Protein AF-A0A922ZKN9-F1 (afdb_monomer_lite)

pLDDT: mean 84.57, std 13.52, range [36.28, 97.94]

Radius of gyration: 14.46 Å; chains: 1; bounding box: 50×31×34 Å

Structure (mmCIF, N/CA/C/O backbone):
data_AF-A0A922ZKN9-F1
#
_entry.id   AF-A0A922ZKN9-F1
#
loop_
_atom_site.group_PDB
_atom_site.id
_atom_site.type_symbol
_atom_site.label_atom_id
_atom_site.label_alt_id
_atom_site.label_comp_id
_atom_site.label_asym_id
_atom_site.label_entity_id
_atom_si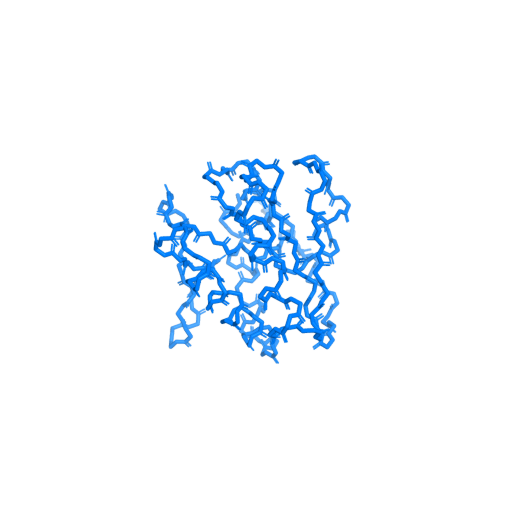te.label_seq_id
_atom_site.pdbx_PDB_ins_code
_atom_site.Cartn_x
_atom_site.Cartn_y
_atom_site.Cartn_z
_atom_site.occupancy
_atom_site.B_iso_or_equiv
_atom_site.auth_seq_id
_atom_site.auth_comp_id
_atom_site.auth_asym_id
_atom_site.auth_atom_id
_atom_site.pdbx_PDB_model_num
ATOM 1 N N . MET A 1 1 ? 30.853 15.934 -1.929 1.00 36.28 1 MET A N 1
ATOM 2 C CA . MET A 1 1 ? 29.836 15.716 -0.882 1.00 36.28 1 MET A CA 1
ATOM 3 C C . MET A 1 1 ? 29.011 14.513 -1.318 1.00 36.28 1 MET A C 1
ATOM 5 O O . MET A 1 1 ? 28.117 14.663 -2.135 1.00 36.28 1 MET A O 1
ATOM 9 N N . GLN A 1 2 ? 29.439 13.307 -0.936 1.00 37.25 2 GLN A N 1
ATOM 10 C CA . GLN A 1 2 ? 28.770 12.055 -1.308 1.00 37.25 2 GLN A CA 1
ATOM 11 C C . GLN A 1 2 ? 27.560 11.885 -0.386 1.00 37.25 2 GLN A C 1
ATOM 13 O O . GLN A 1 2 ? 27.733 11.794 0.828 1.00 37.25 2 GLN A O 1
ATOM 18 N N . GLN A 1 3 ? 26.348 11.919 -0.941 1.00 39.12 3 GLN A N 1
ATOM 19 C CA . GLN A 1 3 ? 25.153 11.528 -0.200 1.00 39.12 3 GLN A CA 1
ATOM 20 C C . GLN A 1 3 ? 25.219 10.016 0.004 1.00 39.12 3 GLN A C 1
ATOM 22 O O . GLN A 1 3 ? 25.350 9.256 -0.952 1.00 39.12 3 GLN A O 1
ATOM 27 N N . ALA A 1 4 ? 25.227 9.610 1.270 1.00 38.56 4 ALA A N 1
ATOM 28 C CA . ALA A 1 4 ? 25.187 8.219 1.666 1.00 38.56 4 ALA A CA 1
ATOM 29 C C . ALA A 1 4 ? 23.850 7.619 1.219 1.00 38.56 4 ALA A C 1
ATOM 31 O O . ALA A 1 4 ? 22.796 8.089 1.648 1.00 38.56 4 ALA A O 1
ATOM 32 N N . ASP A 1 5 ? 23.910 6.580 0.385 1.00 40.16 5 ASP A N 1
ATOM 33 C CA . ASP A 1 5 ? 22.806 5.650 0.169 1.00 40.16 5 ASP A CA 1
ATOM 34 C C . ASP A 1 5 ? 22.383 5.099 1.537 1.00 40.16 5 ASP A C 1
ATOM 36 O O . ASP A 1 5 ? 23.004 4.180 2.082 1.00 40.16 5 ASP A O 1
ATOM 40 N N . GLN A 1 6 ? 21.330 5.667 2.125 1.00 42.38 6 GLN A N 1
ATOM 41 C CA . GLN A 1 6 ? 20.604 4.982 3.182 1.00 42.38 6 GLN A CA 1
ATOM 42 C C . GLN A 1 6 ? 19.979 3.747 2.536 1.00 42.38 6 GLN A C 1
ATOM 44 O O . GLN A 1 6 ? 18.956 3.825 1.859 1.00 42.38 6 GLN A O 1
ATOM 49 N N . GLN A 1 7 ? 20.626 2.593 2.710 1.00 44.44 7 GLN A N 1
ATOM 50 C CA . GLN A 1 7 ? 20.008 1.304 2.432 1.00 44.44 7 GLN A CA 1
ATOM 51 C C . GLN A 1 7 ? 18.791 1.172 3.344 1.00 44.44 7 GLN A C 1
ATOM 53 O O . GLN A 1 7 ? 18.906 0.770 4.501 1.00 44.44 7 GLN A O 1
ATOM 58 N N . VAL A 1 8 ? 17.619 1.537 2.829 1.00 54.06 8 VAL A N 1
ATOM 59 C CA . VAL A 1 8 ? 16.356 1.252 3.500 1.00 54.06 8 VAL A CA 1
ATOM 60 C C . VAL A 1 8 ? 16.282 -0.257 3.679 1.00 54.06 8 VAL A C 1
ATOM 62 O O . VAL A 1 8 ? 16.423 -1.022 2.720 1.00 54.06 8 VAL A O 1
ATOM 65 N N . ALA A 1 9 ? 16.126 -0.687 4.929 1.00 55.97 9 ALA A N 1
ATOM 66 C CA . ALA A 1 9 ? 16.041 -2.092 5.274 1.00 55.97 9 ALA A CA 1
ATOM 67 C C . ALA A 1 9 ? 14.791 -2.687 4.614 1.00 55.97 9 ALA A C 1
ATOM 69 O O . ALA A 1 9 ? 13.676 -2.542 5.112 1.00 55.97 9 ALA A O 1
ATOM 70 N N . ILE A 1 10 ? 14.982 -3.356 3.474 1.00 61.84 10 ILE A N 1
ATOM 71 C CA . ILE A 1 10 ? 13.929 -4.136 2.828 1.00 61.84 10 ILE A CA 1
ATOM 72 C C . ILE A 1 10 ? 13.459 -5.165 3.857 1.00 61.84 10 ILE A C 1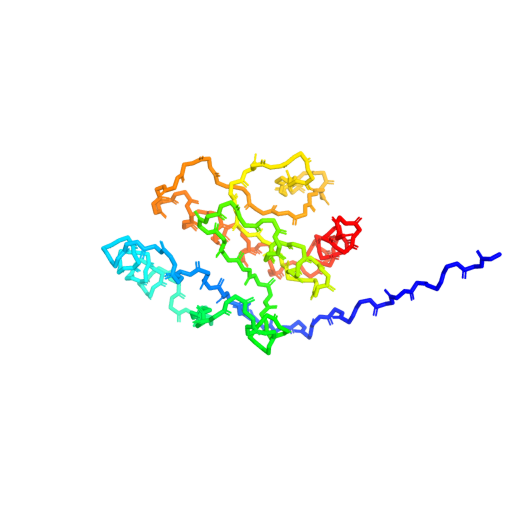
ATOM 74 O O . ILE A 1 10 ? 14.237 -6.019 4.298 1.00 61.84 10 ILE A O 1
ATOM 78 N N . LYS A 1 11 ? 12.193 -5.045 4.269 1.00 74.50 11 LYS A N 1
ATOM 79 C CA . LYS A 1 11 ? 11.588 -5.909 5.287 1.00 74.50 11 LYS A CA 1
ATOM 80 C C . LYS A 1 11 ? 11.731 -7.366 4.856 1.00 74.50 11 LYS A C 1
ATOM 82 O O . LYS A 1 11 ? 11.691 -7.677 3.663 1.00 74.50 11 LYS A O 1
ATOM 87 N N . LYS A 1 12 ? 11.953 -8.260 5.829 1.00 66.12 12 LYS A N 1
ATOM 88 C CA . LYS A 1 12 ? 12.099 -9.696 5.549 1.00 66.12 12 LYS A CA 1
ATOM 89 C C . LYS A 1 12 ? 10.906 -10.153 4.719 1.00 66.12 12 LYS A C 1
ATOM 91 O O . LYS A 1 12 ? 9.773 -9.940 5.130 1.00 66.12 12 LYS A O 1
ATOM 96 N N . ASN A 1 13 ? 11.184 -10.796 3.589 1.00 64.50 13 ASN A N 1
ATOM 97 C CA . ASN A 1 13 ? 10.144 -11.315 2.718 1.00 64.50 13 ASN A CA 1
ATOM 98 C C . ASN A 1 13 ? 9.404 -12.442 3.451 1.00 64.50 13 ASN A C 1
ATOM 100 O O . ASN A 1 13 ? 9.950 -13.535 3.633 1.00 64.50 13 ASN A O 1
ATOM 104 N N . THR A 1 14 ? 8.208 -12.152 3.953 1.00 76.50 14 THR A N 1
ATOM 105 C CA . THR A 1 14 ? 7.318 -13.146 4.551 1.00 76.50 14 THR A CA 1
ATOM 106 C C . THR A 1 14 ? 6.501 -13.808 3.443 1.00 76.50 14 THR A C 1
ATOM 108 O O . THR A 1 14 ? 6.409 -13.293 2.338 1.00 76.50 14 THR A O 1
ATOM 111 N N . LYS A 1 15 ? 5.897 -14.978 3.694 1.00 77.75 15 LYS A N 1
ATOM 112 C CA . LYS A 1 15 ? 5.011 -15.609 2.689 1.00 77.75 15 LYS A CA 1
ATOM 113 C C . LYS A 1 15 ? 3.732 -14.805 2.427 1.00 77.75 15 LYS A C 1
ATOM 115 O O . LYS A 1 15 ? 3.098 -14.997 1.399 1.00 77.75 15 LYS A O 1
ATOM 120 N N . VAL A 1 16 ? 3.353 -13.955 3.377 1.00 84.44 16 VAL A N 1
ATOM 121 C CA . VAL A 1 16 ? 2.112 -13.182 3.390 1.00 84.44 16 VAL A CA 1
ATOM 122 C C . VAL A 1 16 ? 2.448 -11.749 3.804 1.00 84.44 16 VAL A C 1
ATOM 124 O O . VAL A 1 16 ? 3.199 -11.584 4.775 1.00 84.44 16 VAL A O 1
ATOM 127 N N . PRO A 1 17 ? 1.917 -10.718 3.127 1.00 91.19 17 PRO A N 1
ATOM 128 C CA . PRO A 1 17 ? 2.110 -9.342 3.547 1.00 91.19 17 PRO A CA 1
ATOM 129 C C . PRO A 1 17 ? 1.234 -8.992 4.758 1.00 91.19 17 PRO A C 1
ATOM 131 O O . PRO A 1 17 ? 0.046 -9.300 4.823 1.00 91.19 17 PRO A O 1
ATOM 134 N N . THR A 1 18 ? 1.826 -8.285 5.717 1.00 92.56 18 THR A N 1
ATOM 135 C CA . THR A 1 18 ? 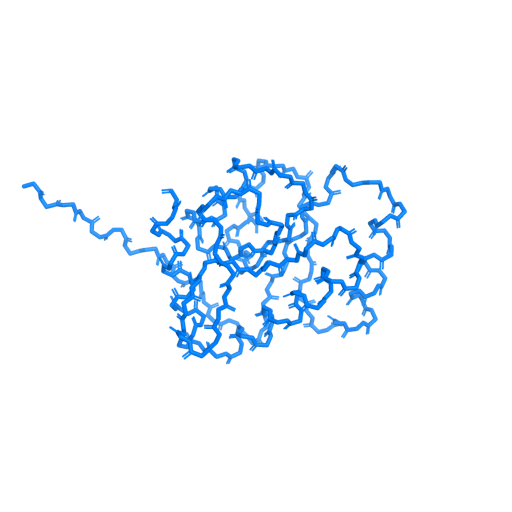1.086 -7.483 6.703 1.00 92.56 18 THR A CA 1
ATOM 136 C C . THR A 1 18 ? 0.482 -6.240 6.038 1.00 92.56 18 THR A C 1
ATOM 138 O O . THR A 1 18 ? 1.235 -5.399 5.532 1.00 92.56 18 THR A O 1
ATOM 141 N N . VAL A 1 19 ? -0.845 -6.115 6.089 1.00 92.88 19 VAL A N 1
ATOM 142 C CA . VAL A 1 19 ? -1.627 -4.977 5.583 1.00 92.88 19 VAL A CA 1
ATOM 143 C C . VAL A 1 19 ? -2.112 -4.139 6.761 1.00 92.88 19 VAL A C 1
ATOM 145 O O . VAL A 1 19 ? -2.723 -4.655 7.697 1.00 92.88 19 VAL A O 1
ATOM 148 N N . LEU A 1 20 ? -1.837 -2.840 6.722 1.00 93.12 20 LEU A N 1
ATOM 149 C CA . LEU A 1 20 ? -2.231 -1.885 7.749 1.00 93.12 20 LEU A CA 1
ATOM 150 C C . LEU A 1 20 ? -3.347 -0.980 7.224 1.00 93.12 20 LEU A C 1
ATOM 152 O O . LEU A 1 20 ? -3.175 -0.329 6.203 1.00 93.12 20 LEU A O 1
ATOM 156 N N . LEU A 1 21 ? -4.478 -0.909 7.916 1.00 91.75 21 LEU A N 1
ATOM 157 C CA . LEU A 1 21 ? -5.614 -0.073 7.529 1.00 91.75 21 LEU A CA 1
ATOM 158 C C . LEU A 1 21 ? -5.605 1.226 8.342 1.00 91.75 21 LEU A C 1
ATOM 160 O O . LEU A 1 21 ? -5.766 1.186 9.565 1.00 91.75 21 LEU A O 1
ATOM 164 N N . ALA A 1 22 ? -5.462 2.378 7.683 1.00 90.75 22 ALA A N 1
ATOM 165 C CA . ALA A 1 22 ? -5.549 3.702 8.307 1.00 90.75 22 ALA A CA 1
ATOM 166 C C . ALA A 1 22 ? -7.013 4.133 8.522 1.00 90.75 22 ALA A C 1
ATOM 168 O O . ALA A 1 22 ? -7.456 5.175 8.050 1.00 90.75 22 ALA A O 1
ATOM 169 N N . ALA A 1 23 ? -7.784 3.299 9.224 1.00 81.62 23 ALA A N 1
ATOM 170 C CA . ALA A 1 23 ? -9.234 3.437 9.346 1.00 81.62 23 ALA A CA 1
ATOM 171 C C . ALA A 1 23 ? -9.711 4.316 10.517 1.00 81.62 23 ALA A C 1
ATOM 173 O O . ALA A 1 23 ? -10.890 4.290 10.858 1.00 81.62 23 ALA A O 1
ATOM 174 N N . ALA A 1 24 ? -8.813 5.079 11.149 1.00 75.56 24 ALA A N 1
ATOM 175 C CA . ALA A 1 24 ? -9.124 5.854 12.353 1.00 75.56 24 ALA A CA 1
ATOM 176 C C . ALA A 1 24 ? -10.204 6.931 12.130 1.00 75.56 24 ALA A C 1
ATOM 178 O O . ALA A 1 24 ? -10.970 7.216 13.044 1.00 75.56 24 ALA A O 1
ATOM 179 N N . ASN A 1 25 ? -10.281 7.485 10.916 1.00 71.69 25 ASN A N 1
ATOM 180 C CA . ASN A 1 25 ? -11.176 8.595 10.572 1.00 71.69 25 ASN A CA 1
ATOM 181 C C . ASN A 1 25 ? -12.324 8.193 9.628 1.00 71.69 25 ASN A C 1
ATOM 183 O O . ASN A 1 25 ? -13.022 9.059 9.107 1.00 71.69 25 ASN A O 1
ATOM 187 N N . ILE A 1 26 ? -12.528 6.894 9.386 1.00 75.56 26 ILE A N 1
ATOM 188 C CA . ILE A 1 26 ? -13.620 6.407 8.534 1.00 75.56 26 ILE A CA 1
ATOM 189 C C . ILE A 1 26 ? -14.875 6.196 9.386 1.00 75.56 26 ILE A C 1
ATOM 191 O O . ILE A 1 26 ? -14.785 5.750 10.529 1.00 75.56 26 ILE A O 1
ATOM 195 N N . SER A 1 27 ? -16.059 6.443 8.818 1.00 76.81 27 SER A N 1
ATOM 196 C CA . SER A 1 27 ? -17.325 6.012 9.425 1.00 76.81 27 SER A CA 1
ATOM 197 C C . SER A 1 27 ? -17.314 4.511 9.745 1.00 76.81 27 SER A C 1
ATOM 199 O O . SER A 1 27 ? -16.905 3.711 8.898 1.00 76.81 27 SER A O 1
ATOM 201 N N . GLU A 1 28 ? -17.837 4.121 10.909 1.00 78.00 28 GLU A N 1
ATOM 202 C CA . GLU A 1 28 ? -17.856 2.716 11.354 1.00 78.00 28 GLU A CA 1
ATOM 203 C C . GLU A 1 28 ? -18.539 1.767 10.355 1.00 78.00 28 GLU A C 1
ATOM 205 O O . GLU A 1 28 ? -18.099 0.638 10.195 1.00 78.00 28 GLU A O 1
ATOM 210 N N . ASN A 1 29 ? -19.542 2.238 9.614 1.00 76.38 29 ASN A N 1
ATOM 211 C CA . ASN A 1 29 ? -20.267 1.454 8.610 1.00 76.38 29 ASN A CA 1
ATOM 212 C C . ASN A 1 29 ? -19.362 1.023 7.437 1.00 76.38 29 ASN A C 1
ATOM 214 O O . ASN A 1 29 ? -19.351 -0.139 7.049 1.00 76.38 29 ASN A O 1
ATOM 218 N N . ILE A 1 30 ? -18.557 1.941 6.894 1.00 72.06 30 ILE A N 1
ATOM 219 C CA . ILE A 1 30 ? -17.596 1.610 5.824 1.00 72.06 30 ILE A CA 1
ATOM 220 C C . ILE A 1 30 ? -16.490 0.706 6.378 1.00 72.06 30 ILE A C 1
ATOM 222 O O . ILE A 1 30 ? -16.036 -0.225 5.719 1.00 72.06 30 ILE A O 1
ATOM 226 N N . LYS A 1 31 ? -16.051 0.971 7.610 1.00 77.19 31 LYS A N 1
ATOM 227 C CA . LYS A 1 31 ? -15.020 0.175 8.273 1.00 77.19 31 LYS A CA 1
ATOM 228 C C . LYS A 1 31 ? -15.468 -1.272 8.491 1.00 77.19 31 LYS A C 1
ATOM 230 O O . LYS A 1 31 ? -14.662 -2.160 8.234 1.00 77.19 31 LYS A O 1
ATOM 235 N N . SER A 1 32 ? -16.714 -1.513 8.912 1.00 79.75 32 SER A N 1
ATOM 236 C CA . SER A 1 32 ? -17.254 -2.871 9.045 1.00 79.75 32 SER A CA 1
ATOM 237 C C . SER A 1 32 ? -17.344 -3.570 7.693 1.00 79.75 32 SER A C 1
ATOM 239 O O . SER A 1 32 ? -16.805 -4.657 7.562 1.00 79.75 32 SER A O 1
ATOM 241 N N . GLU A 1 33 ? -17.891 -2.920 6.660 1.00 80.94 33 GLU A N 1
ATOM 242 C CA . GLU A 1 33 ? -18.001 -3.526 5.321 1.00 80.94 33 GLU A CA 1
ATOM 243 C C . GLU A 1 33 ? -16.639 -3.950 4.753 1.00 80.94 33 GLU A C 1
ATOM 245 O O . GLU A 1 33 ? -16.494 -5.036 4.188 1.00 80.94 33 GLU A O 1
ATOM 250 N N . ILE A 1 34 ? -15.620 -3.104 4.920 1.00 78.00 34 ILE A N 1
ATOM 251 C CA . ILE A 1 34 ? -14.265 -3.401 4.453 1.00 78.00 34 ILE A CA 1
ATOM 252 C C . ILE A 1 34 ? -13.648 -4.530 5.274 1.00 78.00 34 ILE A C 1
ATOM 254 O O . ILE A 1 34 ? -13.041 -5.424 4.693 1.00 78.00 34 ILE A O 1
ATOM 258 N N . LEU A 1 35 ? -13.794 -4.515 6.600 1.00 80.31 35 LEU A N 1
ATOM 259 C CA . LEU A 1 35 ? -13.280 -5.590 7.447 1.00 80.31 35 LEU A CA 1
ATOM 260 C C . LEU A 1 35 ? -13.942 -6.927 7.117 1.00 80.31 35 LEU A C 1
ATOM 262 O O . LEU A 1 35 ? -13.216 -7.880 6.859 1.00 80.31 35 LEU A O 1
ATOM 266 N N . ASP A 1 36 ? -15.268 -6.970 7.017 1.00 82.31 36 ASP A N 1
ATOM 267 C CA . ASP A 1 36 ? -16.024 -8.182 6.695 1.00 82.31 36 ASP A CA 1
ATOM 268 C C . ASP A 1 36 ? -15.582 -8.748 5.335 1.00 82.31 36 ASP A C 1
ATOM 270 O O . ASP A 1 36 ? -15.219 -9.918 5.216 1.00 82.31 36 ASP A O 1
ATOM 274 N N . THR A 1 37 ? -15.488 -7.889 4.314 1.00 78.06 37 THR A N 1
ATOM 275 C CA . THR A 1 37 ? -15.045 -8.292 2.968 1.00 78.06 37 THR A CA 1
ATOM 276 C C . THR A 1 37 ? -13.614 -8.831 2.974 1.00 78.06 37 THR A C 1
ATOM 278 O O . THR A 1 37 ? -13.295 -9.803 2.284 1.00 78.06 37 THR A O 1
ATOM 281 N N . LEU A 1 38 ? -12.719 -8.193 3.731 1.00 78.50 38 LEU A N 1
ATOM 282 C CA . LEU A 1 38 ? -11.329 -8.621 3.816 1.00 78.50 38 LEU A CA 1
ATOM 283 C C . LEU A 1 38 ? -11.172 -9.910 4.633 1.00 78.50 38 LEU A C 1
ATOM 285 O O . LEU A 1 38 ? -10.343 -10.746 4.279 1.00 78.50 38 LEU A O 1
ATOM 289 N N . GLU A 1 39 ? -11.958 -10.099 5.690 1.00 77.00 39 GLU A N 1
ATOM 290 C CA . GLU A 1 39 ? -11.966 -11.329 6.484 1.00 77.00 39 GLU A CA 1
ATOM 291 C C . GLU A 1 39 ? -12.492 -12.517 5.669 1.00 77.00 39 GLU A C 1
ATOM 293 O O . GLU A 1 39 ? -11.890 -13.593 5.694 1.00 77.00 39 GLU A O 1
ATOM 298 N N . GLU A 1 40 ? -13.548 -12.316 4.876 1.00 77.62 40 GLU A N 1
ATOM 299 C CA . GLU A 1 40 ? -14.114 -13.351 4.007 1.00 77.62 40 GLU A CA 1
ATOM 300 C C . GLU A 1 40 ? -13.218 -13.657 2.797 1.00 77.62 40 GLU A C 1
ATOM 302 O O . GLU A 1 40 ? -12.904 -14.818 2.516 1.00 77.62 40 GLU A O 1
ATOM 307 N N . GLY A 1 41 ? -12.787 -12.622 2.070 1.00 71.88 41 GLY A N 1
ATOM 308 C CA . GLY A 1 41 ? -12.068 -12.768 0.802 1.00 71.88 41 GLY A CA 1
ATOM 309 C C . GLY A 1 41 ? -10.566 -13.009 0.952 1.00 71.88 41 GLY A C 1
ATOM 310 O O . GLY A 1 41 ? -9.938 -13.587 0.063 1.00 71.88 41 GLY A O 1
ATOM 311 N N . LEU A 1 42 ? -9.971 -12.569 2.064 1.00 73.75 42 LEU A N 1
ATOM 312 C CA . LEU A 1 42 ? -8.523 -12.519 2.267 1.00 73.75 42 LEU A CA 1
ATOM 313 C C . LEU A 1 42 ? -8.110 -13.020 3.661 1.00 73.75 42 LEU A C 1
ATOM 315 O O . LEU A 1 42 ? -7.128 -12.549 4.230 1.00 73.75 42 LEU A O 1
ATOM 319 N N . SER A 1 43 ? -8.792 -14.050 4.171 1.00 71.12 43 SER A N 1
ATOM 320 C CA . SER A 1 43 ? -8.539 -14.703 5.475 1.00 71.12 43 SER A CA 1
ATOM 321 C C . SER A 1 43 ? -7.089 -15.142 5.741 1.00 71.12 43 SER A C 1
ATOM 323 O O . SER A 1 43 ? -6.699 -15.386 6.882 1.00 71.12 43 SER A O 1
ATOM 325 N N . HIS A 1 44 ? -6.268 -15.249 4.696 1.00 75.69 44 HIS A N 1
ATOM 326 C CA . HIS A 1 44 ? -4.853 -15.598 4.784 1.00 75.69 44 HIS A CA 1
ATOM 327 C C . HIS A 1 44 ? -3.929 -14.384 4.968 1.00 75.69 44 HIS A C 1
ATOM 329 O O . HIS A 1 44 ? -2.735 -14.586 5.182 1.00 75.69 44 HIS A O 1
ATOM 335 N N . LEU A 1 45 ? -4.436 -13.150 4.871 1.00 80.56 45 LEU A N 1
ATOM 336 C CA . LEU A 1 45 ? -3.672 -11.920 5.069 1.00 80.56 45 LEU A CA 1
ATOM 337 C C . LEU A 1 45 ? -3.573 -11.536 6.546 1.00 80.56 45 LEU A C 1
ATOM 339 O O . LEU A 1 45 ? -4.479 -11.752 7.346 1.00 80.56 45 LEU A O 1
ATOM 343 N N . HIS A 1 46 ? -2.463 -10.894 6.910 1.00 85.69 46 HIS A N 1
ATOM 344 C CA . HIS A 1 46 ? -2.292 -10.324 8.243 1.00 85.69 46 HIS A CA 1
ATOM 345 C C . HIS A 1 46 ? -2.757 -8.869 8.250 1.00 85.69 46 HIS A C 1
ATOM 347 O O . HIS A 1 46 ? -1.968 -7.959 7.989 1.00 85.69 46 HIS A O 1
ATOM 353 N N . ILE A 1 47 ? -4.032 -8.658 8.561 1.00 86.75 47 ILE A N 1
ATOM 354 C CA . ILE A 1 47 ? -4.645 -7.328 8.592 1.00 86.75 47 ILE A CA 1
ATOM 355 C C . ILE A 1 47 ? -4.521 -6.728 9.991 1.00 86.75 47 ILE A C 1
ATOM 357 O O . ILE A 1 47 ? -4.749 -7.391 11.004 1.00 86.75 47 ILE A O 1
ATOM 361 N N . LYS A 1 48 ? -4.130 -5.455 10.057 1.00 88.31 48 LYS A N 1
ATOM 362 C CA . LYS A 1 48 ? -4.049 -4.678 11.295 1.00 88.31 48 LYS A CA 1
ATOM 363 C C . LYS A 1 48 ? -4.706 -3.324 11.109 1.00 88.31 48 LYS A C 1
ATOM 365 O O . LYS A 1 48 ? -4.568 -2.702 10.063 1.00 88.31 48 LYS A O 1
ATOM 370 N N . LEU A 1 49 ? -5.355 -2.837 12.158 1.00 87.06 49 LEU A N 1
ATOM 371 C CA . LEU A 1 49 ? -5.851 -1.466 12.210 1.00 87.06 49 LEU A CA 1
ATOM 372 C C . LEU A 1 49 ? -4.764 -0.543 12.760 1.00 87.06 49 LEU A C 1
ATOM 374 O O . LEU A 1 49 ? -4.176 -0.826 13.810 1.00 87.06 49 LEU A O 1
ATOM 378 N N . LEU A 1 50 ? -4.524 0.572 12.074 1.00 85.69 50 LEU A N 1
ATOM 379 C CA . LEU A 1 50 ? -3.711 1.653 12.605 1.00 85.69 50 LEU A CA 1
ATOM 380 C C . LEU A 1 50 ? -4.507 2.355 13.704 1.00 85.69 50 LEU A C 1
ATOM 382 O O . LEU A 1 50 ? -5.527 2.989 13.447 1.00 85.69 50 LEU A O 1
ATOM 386 N N . LYS A 1 51 ? -4.043 2.218 14.945 1.00 79.06 51 LYS A N 1
ATOM 387 C CA . LYS A 1 51 ? -4.732 2.781 16.114 1.00 79.06 51 LYS A CA 1
ATOM 388 C C . LYS A 1 51 ? -4.568 4.296 16.221 1.00 79.06 51 LYS A C 1
ATOM 390 O O . LYS A 1 51 ? -5.413 4.958 16.810 1.00 79.06 51 LYS A O 1
ATOM 395 N N . ASN A 1 52 ? -3.449 4.816 15.724 1.00 76.00 52 ASN A N 1
ATOM 396 C CA . ASN A 1 52 ? -3.064 6.219 15.809 1.00 76.00 52 ASN A CA 1
ATOM 397 C C . ASN A 1 52 ? -2.098 6.537 14.655 1.00 76.00 52 ASN A C 1
ATOM 399 O O . ASN A 1 52 ? -1.215 5.733 14.366 1.00 76.00 52 ASN A O 1
ATOM 403 N N . GLU A 1 53 ? -2.224 7.712 14.041 1.00 70.06 53 GLU A N 1
ATOM 404 C CA . GLU A 1 53 ? -1.324 8.259 13.004 1.00 70.06 53 GLU A CA 1
ATOM 405 C C . GLU A 1 53 ? 0.159 8.368 13.431 1.00 70.06 53 GLU A C 1
ATOM 407 O O . GLU A 1 53 ? 1.061 8.523 12.601 1.00 70.06 53 GLU A O 1
ATOM 412 N N . ASN A 1 54 ? 0.424 8.265 14.735 1.00 74.25 54 ASN A N 1
ATOM 413 C CA . ASN A 1 54 ? 1.754 8.273 15.342 1.00 74.25 54 ASN A CA 1
ATOM 414 C C . ASN A 1 54 ? 2.255 6.875 15.749 1.00 74.25 54 ASN A C 1
ATOM 416 O O . ASN A 1 54 ? 3.315 6.762 16.362 1.00 74.25 54 ASN A O 1
ATOM 420 N N . ASP A 1 55 ? 1.530 5.795 15.438 1.00 79.38 55 ASP A N 1
ATOM 421 C CA . ASP A 1 55 ? 1.992 4.431 15.721 1.00 79.38 55 ASP A CA 1
ATOM 422 C C . ASP A 1 55 ? 3.014 3.950 14.678 1.00 79.38 55 ASP A C 1
ATOM 424 O O . ASP A 1 55 ? 2.743 3.118 13.806 1.00 79.38 55 ASP A O 1
ATOM 428 N N . PHE A 1 56 ? 4.236 4.464 14.810 1.00 76.62 56 PHE A N 1
ATOM 429 C CA . PHE A 1 56 ? 5.380 4.084 13.980 1.00 76.62 56 PHE A CA 1
ATOM 430 C C . PHE A 1 56 ? 5.699 2.588 14.063 1.00 76.62 56 PHE A C 1
ATOM 432 O O . PHE A 1 56 ? 6.106 1.986 13.072 1.00 76.62 56 PHE A O 1
ATOM 439 N N . SER A 1 57 ? 5.463 1.964 15.220 1.00 83.12 57 SER A N 1
ATOM 440 C CA . SER A 1 57 ? 5.794 0.555 15.451 1.00 83.12 57 SER A CA 1
ATOM 441 C C . SER A 1 57 ? 4.965 -0.397 14.582 1.00 83.12 57 SER A C 1
ATOM 443 O O . SER A 1 57 ? 5.436 -1.474 14.193 1.00 83.12 57 SER A O 1
ATOM 445 N N . SER A 1 58 ? 3.730 0.002 14.265 1.00 86.06 58 SER A N 1
ATOM 446 C CA . SER A 1 58 ? 2.840 -0.739 13.377 1.00 86.06 58 SER A CA 1
ATOM 447 C C . SER A 1 58 ? 3.228 -0.555 11.912 1.00 86.06 58 SER A C 1
ATOM 449 O O . SER A 1 58 ? 3.253 -1.550 11.180 1.00 86.06 58 SER A O 1
ATOM 451 N N . LEU A 1 59 ? 3.605 0.657 11.482 1.00 87.50 59 LEU A N 1
ATOM 452 C CA . LEU A 1 59 ? 4.110 0.883 10.121 1.00 87.50 59 LEU A CA 1
ATOM 453 C C . LEU A 1 59 ? 5.403 0.099 9.859 1.00 87.50 59 LEU A C 1
ATOM 455 O O . LEU A 1 59 ? 5.507 -0.588 8.840 1.00 87.50 59 LEU A O 1
ATOM 459 N N . GLU A 1 60 ? 6.350 0.092 10.799 1.00 86.81 60 GLU A N 1
ATOM 460 C CA . GLU A 1 60 ? 7.642 -0.589 10.634 1.00 86.81 60 GLU A CA 1
ATOM 461 C C . GLU A 1 60 ? 7.483 -2.086 10.341 1.00 86.81 60 GLU A C 1
ATOM 463 O O . GLU A 1 60 ? 8.238 -2.659 9.557 1.00 86.81 60 GLU A O 1
ATOM 468 N N . LYS A 1 61 ? 6.446 -2.717 10.893 1.00 88.00 61 LYS A N 1
ATOM 469 C CA . LYS A 1 61 ? 6.157 -4.151 10.725 1.00 88.00 61 LYS A CA 1
ATOM 470 C C . LYS A 1 61 ? 5.224 -4.460 9.549 1.00 88.00 61 LYS A C 1
ATOM 472 O O . LYS A 1 61 ? 4.919 -5.632 9.310 1.00 88.00 61 LYS A O 1
ATOM 477 N N . SER A 1 62 ? 4.747 -3.433 8.851 1.00 92.06 62 SER A N 1
ATOM 478 C CA . SER A 1 62 ? 3.771 -3.550 7.765 1.00 92.06 62 SER A CA 1
ATOM 479 C C . SER A 1 62 ? 4.438 -3.501 6.395 1.00 92.06 62 SER A C 1
ATOM 481 O O . SER A 1 62 ? 5.483 -2.882 6.234 1.00 92.06 62 SER A O 1
ATOM 483 N N . HIS A 1 63 ? 3.862 -4.164 5.400 1.00 94.88 63 HIS A N 1
ATOM 484 C CA . HIS A 1 63 ? 4.358 -4.096 4.019 1.00 94.88 63 HIS A CA 1
ATOM 485 C C . HIS A 1 63 ? 3.510 -3.145 3.185 1.00 94.88 63 HIS A C 1
ATOM 487 O O . HIS A 1 63 ? 4.035 -2.437 2.331 1.00 94.88 63 HIS A O 1
ATOM 493 N N . ILE A 1 64 ? 2.213 -3.125 3.480 1.00 95.62 64 ILE A N 1
ATOM 494 C CA . ILE A 1 64 ? 1.199 -2.343 2.789 1.00 95.62 64 ILE A CA 1
ATOM 495 C C . ILE A 1 64 ? 0.484 -1.466 3.815 1.00 95.62 64 ILE A C 1
ATOM 497 O O . ILE A 1 64 ? 0.225 -1.924 4.933 1.00 95.62 64 ILE A O 1
ATOM 501 N N . ILE A 1 65 ? 0.135 -0.240 3.431 1.00 95.44 65 ILE A N 1
ATOM 502 C CA . ILE A 1 65 ? -0.807 0.609 4.166 1.00 95.44 65 ILE A CA 1
ATOM 503 C C . ILE A 1 65 ? -1.956 1.025 3.248 1.00 95.44 65 ILE A C 1
ATOM 505 O O . ILE A 1 65 ? -1.718 1.416 2.115 1.00 95.44 65 ILE A O 1
ATOM 509 N N . VAL A 1 66 ? -3.193 0.947 3.729 1.00 94.50 66 VAL A N 1
ATOM 510 C CA . VAL A 1 66 ? -4.379 1.461 3.035 1.00 94.50 66 VAL A CA 1
ATOM 511 C C . VAL A 1 66 ? -4.740 2.802 3.655 1.00 94.50 66 VAL A C 1
ATOM 513 O O . VAL A 1 66 ? -5.081 2.861 4.840 1.00 94.50 66 VAL A O 1
ATOM 516 N N . LEU A 1 67 ? -4.627 3.867 2.866 1.00 93.00 67 LEU A N 1
ATOM 517 C CA . LEU A 1 67 ? -4.993 5.230 3.233 1.00 93.00 67 LEU A CA 1
ATOM 518 C C . LEU A 1 67 ? -6.358 5.533 2.642 1.00 93.00 67 LEU A C 1
ATOM 520 O O . LEU A 1 67 ? -6.506 5.504 1.430 1.00 93.00 67 LEU A O 1
ATOM 524 N N . PHE A 1 68 ? -7.334 5.822 3.495 1.00 89.75 68 PHE A N 1
ATOM 525 C CA . PHE A 1 68 ? -8.708 6.116 3.074 1.00 89.75 68 PHE A CA 1
ATOM 526 C C . PHE A 1 68 ? -8.972 7.612 2.912 1.00 89.75 68 PHE A C 1
ATOM 528 O O . PHE A 1 68 ? -9.916 8.015 2.235 1.00 89.75 68 PHE A O 1
ATOM 535 N N . GLU A 1 69 ? -8.126 8.426 3.536 1.00 89.19 69 GLU A N 1
ATOM 536 C CA . GLU A 1 69 ? -8.150 9.879 3.494 1.00 89.19 69 GLU A CA 1
ATOM 537 C C . GLU A 1 69 ? -6.859 10.414 2.878 1.00 89.19 69 GLU A C 1
ATOM 539 O O . GLU A 1 69 ? -5.824 9.742 2.885 1.00 89.19 69 GLU A O 1
ATOM 544 N N . ASN A 1 70 ? -6.929 11.641 2.361 1.00 91.56 70 ASN A N 1
ATOM 545 C CA . ASN A 1 70 ? -5.806 12.306 1.708 1.00 91.56 70 ASN A CA 1
ATOM 546 C C . ASN A 1 70 ? -4.813 12.841 2.753 1.00 91.56 70 ASN A C 1
ATOM 548 O O . ASN A 1 70 ? -4.766 14.038 3.030 1.00 91.56 70 ASN A O 1
ATOM 552 N N . ASP A 1 71 ? -4.046 11.935 3.355 1.00 91.56 71 ASP A N 1
ATOM 553 C CA . ASP A 1 71 ? -3.079 12.222 4.415 1.00 91.56 71 ASP A CA 1
ATOM 554 C C . ASP A 1 71 ? -1.640 12.162 3.874 1.00 91.56 71 ASP A C 1
ATOM 556 O O . ASP A 1 71 ? -1.016 11.099 3.790 1.00 91.56 71 ASP A O 1
ATOM 560 N N . MET A 1 72 ? -1.109 13.328 3.489 1.00 92.81 72 MET A N 1
ATOM 561 C CA . MET A 1 72 ? 0.263 13.454 2.979 1.00 92.81 72 MET A CA 1
ATOM 562 C C . MET A 1 72 ? 1.328 13.117 4.027 1.00 92.81 72 MET A C 1
ATOM 564 O O . MET A 1 72 ? 2.405 12.635 3.665 1.00 92.81 72 MET A O 1
ATOM 568 N N . ASP A 1 73 ? 1.066 13.372 5.309 1.00 92.06 73 ASP A N 1
ATOM 569 C CA . ASP A 1 73 ? 2.054 13.147 6.362 1.00 92.06 73 ASP A CA 1
ATOM 570 C C . ASP A 1 73 ? 2.207 11.650 6.626 1.00 92.06 73 ASP A C 1
ATOM 572 O O . ASP A 1 73 ? 3.327 11.133 6.697 1.00 92.06 73 ASP A O 1
ATOM 576 N N . LEU A 1 74 ? 1.090 10.925 6.707 1.00 91.56 74 LEU A N 1
ATOM 577 C CA . LEU A 1 74 ? 1.098 9.472 6.831 1.00 91.56 74 LEU A CA 1
ATOM 578 C C . LEU A 1 74 ? 1.650 8.789 5.573 1.00 91.56 74 LEU A C 1
ATOM 580 O O . LEU A 1 74 ? 2.399 7.817 5.698 1.00 91.56 74 LEU A O 1
ATOM 584 N N . LEU A 1 75 ? 1.362 9.322 4.380 1.00 94.00 75 LEU A N 1
ATOM 585 C CA . LEU A 1 75 ? 1.936 8.845 3.119 1.00 94.00 75 LEU A CA 1
ATOM 586 C C . LEU A 1 75 ? 3.469 8.943 3.114 1.00 94.00 75 LEU A C 1
ATOM 588 O O . LEU A 1 75 ? 4.153 7.948 2.869 1.00 94.00 75 LEU A O 1
ATOM 592 N N . LYS A 1 76 ? 4.029 10.112 3.449 1.00 93.44 76 LYS A N 1
ATOM 593 C CA . LYS A 1 76 ? 5.488 10.307 3.515 1.00 93.44 76 LYS A CA 1
ATOM 594 C C . LYS A 1 76 ? 6.139 9.418 4.568 1.00 93.44 76 LYS A C 1
ATOM 596 O O . LYS A 1 76 ? 7.182 8.814 4.311 1.00 93.44 76 LYS A O 1
ATOM 601 N N . LYS A 1 77 ? 5.504 9.280 5.740 1.00 92.19 77 LYS A N 1
ATOM 602 C CA . LYS A 1 77 ? 5.939 8.332 6.777 1.00 92.19 77 LYS A CA 1
ATOM 603 C C . LYS A 1 77 ? 5.985 6.906 6.221 1.00 92.19 77 LYS A C 1
ATOM 605 O O . LYS A 1 77 ? 7.006 6.239 6.380 1.00 92.19 77 LYS A O 1
ATOM 610 N N . ALA A 1 78 ? 4.939 6.454 5.529 1.00 93.06 78 ALA A N 1
ATOM 611 C CA . ALA A 1 78 ? 4.903 5.131 4.910 1.00 93.06 78 ALA A CA 1
ATOM 612 C C . ALA A 1 78 ? 6.044 4.937 3.898 1.00 93.06 78 ALA A C 1
ATOM 614 O O . ALA A 1 78 ? 6.800 3.966 4.004 1.00 93.06 78 ALA A O 1
ATOM 615 N N . TRP A 1 79 ? 6.241 5.896 2.993 1.00 94.12 79 TRP A N 1
ATOM 616 C CA . TRP A 1 79 ? 7.312 5.860 1.998 1.00 94.12 79 TRP A CA 1
ATOM 617 C C . TRP A 1 79 ? 8.710 5.809 2.611 1.00 94.12 79 TRP A C 1
ATOM 619 O O . TRP A 1 79 ? 9.507 4.954 2.220 1.00 94.12 79 TRP A O 1
ATOM 629 N N . SER A 1 80 ? 8.991 6.638 3.622 1.00 91.50 80 SER A N 1
ATOM 630 C CA . SER A 1 80 ? 10.280 6.622 4.335 1.00 91.50 80 SER A CA 1
ATOM 631 C C . SER A 1 80 ? 10.598 5.271 4.991 1.00 91.50 80 SER A C 1
ATOM 633 O O . SER A 1 80 ? 11.762 4.922 5.177 1.00 91.50 80 SER A O 1
ATOM 635 N N . GLN A 1 81 ? 9.570 4.474 5.300 1.00 91.19 81 GLN A N 1
ATOM 636 C CA . GLN A 1 81 ? 9.703 3.141 5.890 1.00 91.19 81 GLN A CA 1
ATOM 637 C C . GLN A 1 81 ? 9.593 1.998 4.869 1.00 91.19 81 GLN A C 1
ATOM 639 O O . GLN A 1 81 ? 9.529 0.825 5.259 1.00 91.19 81 GLN A O 1
ATOM 644 N N . GLY A 1 82 ? 9.531 2.314 3.572 1.00 91.88 82 GLY A N 1
ATOM 645 C CA . GLY A 1 82 ? 9.352 1.326 2.512 1.00 91.88 82 GLY A CA 1
ATOM 646 C C . GLY A 1 82 ? 8.027 0.562 2.610 1.00 91.88 82 GLY A C 1
ATOM 647 O O . GLY A 1 82 ? 7.959 -0.602 2.213 1.00 91.88 82 GLY A O 1
ATOM 648 N N . VAL A 1 83 ? 6.999 1.182 3.194 1.00 94.94 83 VAL A N 1
ATOM 649 C CA . VAL A 1 83 ? 5.628 0.666 3.215 1.00 94.94 83 VAL A CA 1
ATOM 650 C C . VAL A 1 83 ? 4.927 1.165 1.960 1.00 94.94 83 VAL A C 1
ATOM 652 O O . VAL A 1 83 ? 4.904 2.367 1.703 1.00 94.94 83 VAL A O 1
ATOM 655 N N . VAL A 1 84 ? 4.362 0.245 1.183 1.00 96.75 84 VAL A N 1
ATOM 656 C CA . VAL A 1 84 ? 3.698 0.578 -0.079 1.00 96.75 84 VAL A CA 1
ATOM 657 C C . VAL A 1 84 ? 2.266 1.047 0.205 1.00 96.75 84 VAL A C 1
ATOM 659 O O . VAL A 1 84 ? 1.501 0.297 0.820 1.00 96.75 84 VAL A O 1
ATOM 662 N N . PRO A 1 85 ? 1.882 2.264 -0.209 1.00 97.00 85 PRO A N 1
ATOM 663 C CA . PRO A 1 85 ? 0.538 2.776 -0.000 1.00 97.00 85 PRO A CA 1
ATOM 664 C C . PRO A 1 85 ? -0.456 2.249 -1.044 1.00 97.00 85 PRO A C 1
ATOM 666 O O . PRO A 1 85 ? -0.153 2.127 -2.232 1.00 97.00 85 PRO A O 1
ATOM 669 N N . ILE A 1 86 ? -1.674 1.994 -0.577 1.00 97.25 86 ILE A N 1
ATOM 670 C CA . ILE A 1 86 ? -2.898 1.894 -1.366 1.00 97.25 86 ILE A CA 1
ATOM 671 C C . ILE A 1 86 ? -3.720 3.143 -1.055 1.00 97.25 86 ILE A C 1
ATOM 673 O O . ILE A 1 86 ? -4.035 3.377 0.112 1.00 97.25 86 ILE A O 1
ATOM 677 N N . THR A 1 87 ? -4.024 3.964 -2.057 1.00 96.31 87 THR A N 1
ATOM 678 C CA . THR A 1 87 ? -4.591 5.307 -1.839 1.00 96.31 87 THR A CA 1
ATOM 679 C C . THR A 1 87 ? -5.247 5.871 -3.103 1.00 96.31 87 THR A C 1
ATOM 681 O O . THR A 1 87 ? -5.029 5.357 -4.192 1.00 96.31 87 THR A O 1
ATOM 684 N N . GLN A 1 88 ? -5.993 6.971 -2.998 1.00 95.44 88 GLN A N 1
ATOM 685 C CA . GLN A 1 88 ? -6.331 7.794 -4.167 1.00 95.44 88 GLN A CA 1
ATOM 686 C C . GLN A 1 88 ? -5.103 8.573 -4.668 1.00 95.44 88 GLN A C 1
ATOM 688 O O . GLN A 1 88 ? -4.216 8.917 -3.883 1.00 95.44 88 GLN A O 1
ATOM 693 N N . ALA A 1 89 ? -5.069 8.908 -5.961 1.00 95.12 89 ALA A N 1
ATOM 694 C CA . ALA A 1 89 ? -4.032 9.753 -6.566 1.00 95.12 89 A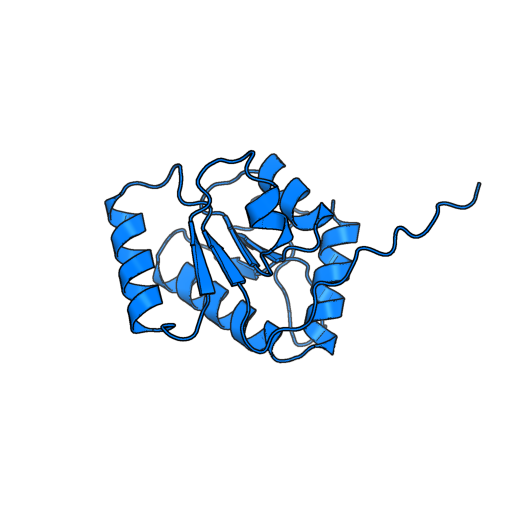LA A CA 1
ATOM 695 C C . ALA A 1 89 ? -4.286 11.251 -6.306 1.00 95.12 89 ALA A C 1
ATOM 697 O O . ALA A 1 89 ? -4.523 12.036 -7.222 1.00 95.12 89 ALA A O 1
ATOM 698 N N . PHE A 1 90 ? -4.275 11.648 -5.033 1.00 94.44 90 PHE A N 1
ATOM 699 C CA . PHE A 1 90 ? -4.545 13.028 -4.618 1.00 94.44 90 PHE A CA 1
ATOM 700 C C . PHE A 1 90 ? -3.329 13.966 -4.715 1.00 94.44 90 PHE A C 1
ATOM 702 O O . PHE A 1 90 ? -3.477 15.175 -4.545 1.00 94.44 90 PHE A O 1
ATOM 709 N N . ASP A 1 91 ? -2.144 13.427 -5.002 1.00 95.50 91 ASP A N 1
ATOM 710 C CA . ASP A 1 91 ? -0.910 14.173 -5.237 1.00 95.50 91 ASP A CA 1
ATOM 711 C C . ASP A 1 91 ? -0.160 13.587 -6.443 1.00 95.50 91 ASP A C 1
ATOM 713 O O . ASP A 1 91 ? -0.172 12.378 -6.669 1.00 95.50 91 ASP A O 1
ATOM 717 N N . SER A 1 92 ? 0.519 14.441 -7.214 1.00 94.38 92 SER A N 1
ATOM 718 C CA . SER A 1 92 ? 1.262 14.040 -8.423 1.00 94.38 92 SER A CA 1
ATOM 719 C C . SER A 1 92 ? 2.435 13.083 -8.170 1.00 94.38 92 SER A C 1
ATOM 721 O O . SER A 1 92 ? 2.897 12.419 -9.096 1.00 94.38 92 SER A O 1
ATOM 723 N N . SER A 1 93 ? 2.926 13.008 -6.931 1.00 95.12 93 SER A N 1
ATOM 724 C CA . SER A 1 93 ? 3.954 12.052 -6.517 1.00 95.12 93 SER A CA 1
ATOM 725 C C . SER A 1 93 ? 3.412 10.634 -6.320 1.00 95.12 93 SER A C 1
ATOM 727 O O . SER A 1 93 ? 4.208 9.702 -6.231 1.00 95.12 93 SER A O 1
ATOM 729 N N . ILE A 1 94 ? 2.089 10.444 -6.284 1.00 96.81 94 ILE A N 1
ATOM 730 C CA . ILE A 1 94 ? 1.437 9.136 -6.172 1.00 96.81 94 ILE A CA 1
ATOM 731 C C . ILE A 1 94 ? 1.281 8.554 -7.577 1.00 96.81 94 ILE A C 1
ATOM 733 O O . ILE A 1 94 ? 0.493 9.040 -8.386 1.00 96.81 94 ILE A O 1
ATOM 737 N N . ILE A 1 95 ? 2.033 7.496 -7.871 1.00 96.62 95 ILE A N 1
ATOM 738 C CA . ILE A 1 95 ? 2.068 6.864 -9.191 1.00 96.62 95 ILE A CA 1
ATOM 739 C C . ILE A 1 95 ? 1.597 5.418 -9.047 1.00 96.62 95 ILE A C 1
ATOM 741 O O . ILE A 1 95 ? 2.266 4.619 -8.380 1.00 96.62 95 ILE A O 1
ATOM 745 N N . ASP A 1 96 ? 0.468 5.086 -9.684 1.00 97.56 96 ASP A N 1
ATOM 746 C CA . ASP A 1 96 ? -0.062 3.718 -9.695 1.00 97.56 96 ASP A CA 1
ATOM 747 C C . ASP A 1 96 ? 0.950 2.743 -10.302 1.00 97.56 96 ASP A C 1
ATOM 749 O O . ASP A 1 96 ? 1.598 3.030 -11.313 1.00 97.56 96 ASP A O 1
ATOM 753 N N . TYR A 1 97 ? 1.085 1.580 -9.676 1.00 97.19 97 TYR A N 1
ATOM 754 C CA . TYR A 1 97 ? 1.993 0.548 -10.131 1.00 97.19 97 TYR A CA 1
ATOM 755 C C . TYR A 1 97 ? 1.487 -0.097 -11.422 1.00 97.19 97 TYR A C 1
ATOM 757 O O . TYR A 1 97 ? 0.456 -0.777 -11.451 1.00 97.19 97 TYR A O 1
ATOM 765 N N . ASN A 1 98 ? 2.268 0.071 -12.487 1.00 94.44 98 ASN A N 1
ATOM 766 C CA . ASN A 1 98 ? 2.053 -0.567 -13.773 1.00 94.44 98 ASN A CA 1
ATOM 767 C C . ASN A 1 98 ? 2.997 -1.775 -13.920 1.00 94.44 98 ASN A C 1
ATOM 769 O O . ASN A 1 98 ? 4.207 -1.580 -14.075 1.00 94.44 98 ASN A O 1
ATOM 773 N N . PRO A 1 99 ? 2.471 -3.014 -13.931 1.00 91.00 99 PRO A N 1
ATOM 774 C CA . PRO A 1 99 ? 3.293 -4.216 -14.052 1.00 91.00 99 PRO A CA 1
ATOM 775 C C . PRO A 1 99 ? 3.998 -4.335 -15.411 1.00 91.00 99 PRO A C 1
ATOM 777 O O . PRO A 1 99 ? 5.036 -4.977 -15.491 1.00 91.00 99 PRO A O 1
ATOM 780 N N . ASN A 1 100 ? 3.492 -3.703 -16.478 1.00 91.00 100 ASN A N 1
ATOM 781 C CA . ASN A 1 100 ? 4.122 -3.780 -17.804 1.00 91.00 100 ASN A CA 1
ATOM 782 C C . ASN A 1 100 ? 5.421 -2.971 -17.891 1.00 91.00 100 ASN A C 1
ATOM 784 O O . ASN A 1 100 ? 6.310 -3.305 -18.670 1.00 91.00 100 ASN A O 1
ATOM 788 N N . THR A 1 101 ? 5.506 -1.875 -17.138 1.00 91.44 101 THR A N 1
ATOM 789 C CA . THR A 1 101 ? 6.674 -0.983 -17.101 1.00 91.44 101 THR A CA 1
ATOM 790 C C . THR A 1 101 ? 7.472 -1.130 -15.809 1.00 91.44 101 THR A C 1
ATOM 792 O O . THR A 1 101 ? 8.428 -0.384 -15.604 1.00 91.44 101 THR A O 1
ATOM 795 N N . GLU A 1 102 ? 7.057 -2.052 -14.931 1.00 89.75 102 GLU A N 1
ATOM 796 C CA . GLU A 1 102 ? 7.589 -2.270 -13.583 1.00 89.75 102 GLU A CA 1
ATOM 797 C C . GLU A 1 102 ? 7.721 -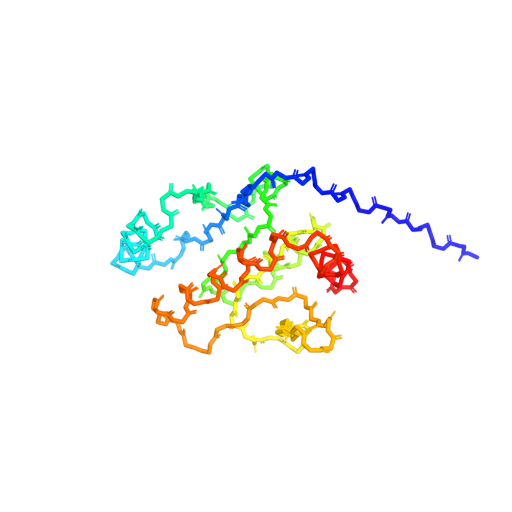0.967 -12.777 1.00 89.75 102 GLU A C 1
ATOM 799 O O . GLU A 1 102 ? 8.609 -0.829 -11.947 1.00 89.75 102 GLU A O 1
ATOM 804 N N . SER A 1 103 ? 6.851 0.017 -13.010 1.00 91.50 103 SER A N 1
ATOM 805 C CA . SER A 1 103 ? 7.015 1.375 -12.483 1.00 91.50 103 SER A CA 1
ATOM 806 C C . SER A 1 103 ? 5.824 1.818 -11.652 1.00 91.50 103 SER A C 1
ATOM 808 O O . SER A 1 103 ? 4.689 1.493 -11.982 1.00 91.50 103 SER A O 1
ATOM 810 N N . GLY A 1 104 ? 6.085 2.630 -10.633 1.00 94.38 104 GLY A N 1
ATOM 811 C CA . GLY A 1 104 ? 5.085 3.158 -9.710 1.00 94.38 104 GLY A CA 1
ATOM 812 C C . GLY A 1 104 ? 5.543 2.984 -8.268 1.00 94.38 104 GLY A C 1
ATOM 813 O O . GLY A 1 104 ? 6.515 2.277 -7.985 1.00 94.38 104 GLY A O 1
ATOM 814 N N . ASN A 1 105 ? 4.873 3.674 -7.357 1.00 95.69 105 ASN A N 1
ATOM 815 C CA . ASN A 1 105 ? 5.210 3.691 -5.932 1.00 95.69 105 ASN A CA 1
ATOM 816 C C . ASN A 1 105 ? 3.992 3.446 -5.035 1.00 95.69 105 ASN A C 1
ATOM 818 O O . ASN A 1 105 ? 4.110 3.546 -3.819 1.00 95.69 105 ASN A O 1
ATOM 822 N N . SER A 1 106 ? 2.835 3.172 -5.631 1.00 97.31 106 SER A N 1
ATOM 823 C CA . SER A 1 106 ? 1.556 3.057 -4.944 1.00 97.31 106 SER A CA 1
ATOM 824 C C . SER A 1 106 ? 0.633 2.122 -5.722 1.00 97.31 106 SER A C 1
ATOM 826 O O . SER A 1 106 ? 0.875 1.841 -6.894 1.00 97.31 106 SER A O 1
ATOM 828 N N . PHE A 1 107 ? -0.446 1.675 -5.092 1.00 97.94 107 PHE A N 1
ATOM 829 C CA . PHE A 1 107 ? -1.595 1.090 -5.783 1.00 97.94 107 PHE A CA 1
ATOM 830 C C . PHE A 1 107 ? -2.773 2.047 -5.643 1.00 97.94 107 PHE A C 1
ATOM 832 O O . PHE A 1 107 ? -3.150 2.409 -4.529 1.00 97.94 107 PHE A O 1
ATOM 839 N N . VAL A 1 108 ? -3.330 2.489 -6.764 1.00 97.31 108 VAL A N 1
ATOM 840 C CA . VAL A 1 108 ? -4.350 3.538 -6.771 1.00 97.31 108 VAL A CA 1
ATOM 841 C C . VAL A 1 108 ? -5.748 2.956 -6.933 1.00 97.31 108 VAL A C 1
ATOM 843 O O . VAL A 1 108 ? -5.954 2.008 -7.692 1.00 97.31 108 VAL A O 1
ATOM 846 N N . TYR A 1 109 ? -6.702 3.537 -6.209 1.00 94.81 109 TYR A N 1
ATOM 847 C CA . TYR A 1 109 ? -8.135 3.364 -6.437 1.00 94.81 109 TYR A CA 1
ATOM 848 C C . TYR A 1 109 ? -8.773 4.729 -6.743 1.00 94.81 109 TYR A C 1
ATOM 850 O O . TYR A 1 109 ? -8.324 5.756 -6.224 1.00 94.81 109 TYR A O 1
ATOM 858 N N . ASP A 1 110 ? -9.803 4.760 -7.588 1.00 88.81 110 ASP A N 1
ATOM 859 C CA . ASP A 1 110 ? -10.369 6.011 -8.101 1.00 88.81 110 ASP A CA 1
ATOM 860 C C . ASP A 1 110 ? -11.447 6.551 -7.160 1.00 88.81 110 ASP A C 1
ATOM 862 O O . ASP A 1 110 ? -11.456 7.732 -6.800 1.00 88.81 110 ASP A O 1
ATOM 866 N N . SER A 1 111 ? -12.336 5.676 -6.696 1.00 85.00 111 SER A N 1
ATOM 867 C CA . SER A 1 111 ? -13.413 6.017 -5.780 1.00 85.00 111 SER A CA 1
ATOM 868 C C . SER A 1 111 ? -13.260 5.306 -4.438 1.00 85.00 111 SER A C 1
ATOM 870 O O . SER A 1 111 ? -12.798 4.172 -4.349 1.00 85.00 111 SER A O 1
ATOM 872 N N . LYS A 1 112 ? -13.686 5.968 -3.353 1.00 78.81 112 LYS A N 1
ATOM 873 C CA . LYS A 1 112 ? -13.677 5.409 -1.987 1.00 78.81 112 LYS A CA 1
ATOM 874 C C . LYS A 1 112 ? -14.744 4.319 -1.777 1.00 78.81 112 LYS A C 1
ATOM 876 O O . LYS A 1 112 ? -15.293 4.193 -0.686 1.00 78.81 112 LYS A O 1
ATOM 881 N N . ASN A 1 113 ? -15.090 3.571 -2.822 1.00 84.94 113 ASN A N 1
ATOM 882 C CA . ASN A 1 113 ? -15.969 2.421 -2.702 1.00 84.94 113 ASN A CA 1
ATOM 883 C C . ASN A 1 113 ? -15.150 1.191 -2.282 1.00 84.94 113 ASN A C 1
ATOM 885 O O . ASN A 1 113 ? -13.970 1.056 -2.612 1.00 84.94 113 ASN A O 1
ATOM 889 N N . TYR A 1 114 ? -15.780 0.291 -1.532 1.00 82.12 114 TYR A N 1
ATOM 890 C CA . TYR A 1 114 ? -15.087 -0.855 -0.950 1.00 82.12 114 TYR A CA 1
ATOM 891 C C . TYR A 1 114 ? -14.566 -1.845 -2.007 1.00 82.12 114 TYR A C 1
ATOM 893 O O . TYR A 1 114 ? -13.532 -2.466 -1.778 1.00 82.12 114 TYR A O 1
ATOM 901 N N . TRP A 1 115 ? -15.212 -1.964 -3.175 1.00 88.31 115 TRP A N 1
ATOM 902 C CA . TRP A 1 115 ? -14.782 -2.870 -4.247 1.00 88.31 115 TRP A CA 1
ATOM 903 C C . TRP A 1 115 ? -13.466 -2.449 -4.893 1.00 88.31 115 TRP A C 1
ATOM 905 O O . TRP A 1 115 ? -12.609 -3.294 -5.143 1.00 88.31 115 TRP A O 1
ATOM 915 N N . GLU A 1 116 ? -13.285 -1.160 -5.159 1.00 91.19 116 GLU A N 1
ATOM 916 C CA . GLU A 1 116 ? -12.043 -0.653 -5.740 1.00 91.19 116 GLU A CA 1
ATOM 917 C C . GLU A 1 116 ? -10.889 -0.727 -4.742 1.00 91.19 116 GLU A C 1
ATOM 919 O O . GLU A 1 116 ? -9.789 -1.147 -5.102 1.00 91.19 116 GLU A O 1
ATOM 924 N N . ILE A 1 117 ? -11.152 -0.409 -3.471 1.00 90.25 117 ILE A N 1
ATOM 925 C CA . ILE A 1 117 ? -10.172 -0.577 -2.392 1.00 90.25 117 ILE A CA 1
ATOM 926 C C . ILE A 1 117 ? -9.778 -2.053 -2.273 1.00 90.25 117 ILE A C 1
ATOM 928 O O . ILE A 1 117 ? -8.591 -2.376 -2.235 1.00 90.25 117 ILE A O 1
ATOM 932 N N . PHE A 1 118 ? -10.758 -2.960 -2.274 1.00 88.94 118 PHE A N 1
ATOM 933 C CA . PHE A 1 118 ? -10.519 -4.399 -2.263 1.00 88.94 118 PHE A CA 1
ATOM 934 C C . PHE A 1 118 ? -9.681 -4.843 -3.469 1.00 88.94 118 PHE A C 1
ATOM 936 O O . PHE A 1 118 ? -8.681 -5.539 -3.298 1.00 88.94 118 PHE A O 1
ATOM 943 N N . ALA A 1 119 ? -10.018 -4.394 -4.681 1.00 92.25 119 ALA A N 1
ATOM 944 C CA . ALA A 1 119 ? -9.262 -4.708 -5.891 1.00 92.25 119 ALA A CA 1
ATOM 945 C C . ALA A 1 119 ? -7.809 -4.205 -5.819 1.00 92.25 119 ALA A C 1
ATOM 947 O O . ALA A 1 119 ? -6.888 -4.928 -6.207 1.00 92.25 119 ALA A O 1
ATOM 948 N N . ALA A 1 120 ? -7.576 -3.006 -5.278 1.00 95.06 120 ALA A N 1
ATOM 949 C CA . ALA A 1 120 ? -6.235 -2.466 -5.071 1.00 95.06 120 ALA A CA 1
ATOM 950 C C . ALA A 1 120 ? -5.441 -3.266 -4.019 1.00 95.06 120 ALA A C 1
ATOM 952 O O . ALA A 1 120 ? -4.257 -3.544 -4.226 1.00 95.06 120 ALA A O 1
ATOM 953 N N . ILE A 1 121 ? -6.091 -3.714 -2.937 1.00 92.69 121 ILE A N 1
ATOM 954 C CA . ILE A 1 121 ? -5.490 -4.617 -1.941 1.00 92.69 121 ILE A CA 1
ATOM 955 C C . ILE A 1 121 ? -5.095 -5.946 -2.584 1.00 92.69 121 ILE A C 1
ATOM 957 O O . ILE A 1 121 ? -3.967 -6.400 -2.386 1.00 92.69 121 ILE A O 1
ATOM 961 N N . VAL A 1 122 ? -5.978 -6.549 -3.384 1.00 92.19 122 VAL A N 1
ATOM 962 C CA . VAL A 1 122 ? -5.682 -7.789 -4.113 1.00 92.19 122 VAL A CA 1
ATOM 963 C C . VAL A 1 122 ? -4.498 -7.584 -5.058 1.00 92.19 122 VAL A C 1
ATOM 965 O O . VAL A 1 122 ? -3.551 -8.365 -4.994 1.00 92.19 122 VAL A O 1
ATOM 968 N N . ARG A 1 123 ? -4.484 -6.509 -5.866 1.00 95.19 123 ARG A N 1
ATOM 969 C CA . ARG A 1 123 ? -3.346 -6.166 -6.743 1.00 95.19 123 ARG A CA 1
ATOM 970 C C . ARG A 1 123 ? -2.039 -6.108 -5.955 1.00 95.19 123 ARG A C 1
ATOM 972 O O . ARG A 1 123 ? -1.080 -6.778 -6.325 1.00 95.19 123 ARG A O 1
ATOM 979 N N . ALA A 1 124 ? -2.016 -5.373 -4.844 1.00 95.62 124 ALA A N 1
ATOM 980 C CA . ALA A 1 124 ? -0.825 -5.243 -4.011 1.00 95.62 124 ALA A CA 1
ATOM 981 C C . ALA A 1 124 ? -0.363 -6.587 -3.427 1.00 95.62 124 ALA A C 1
ATOM 983 O O . ALA A 1 124 ? 0.831 -6.889 -3.430 1.00 95.62 124 ALA A O 1
ATOM 984 N N . CYS A 1 125 ? -1.298 -7.414 -2.956 1.00 92.62 125 CYS A N 1
ATOM 985 C CA . CYS A 1 125 ? -0.990 -8.720 -2.377 1.00 92.62 125 CYS A CA 1
ATOM 986 C C . CYS A 1 125 ? -0.495 -9.727 -3.419 1.00 92.62 125 CYS A C 1
ATOM 988 O O . CYS A 1 125 ? 0.415 -10.502 -3.125 1.00 92.62 125 CYS A O 1
ATOM 990 N N . GLU A 1 126 ? -1.049 -9.713 -4.632 1.00 92.81 126 GLU A N 1
ATOM 991 C CA . GLU A 1 126 ? -0.548 -10.529 -5.738 1.00 92.81 126 GLU A CA 1
ATOM 992 C C . GLU A 1 126 ? 0.854 -10.075 -6.154 1.00 92.81 126 GLU A C 1
ATOM 994 O O . GLU A 1 126 ? 1.758 -10.904 -6.237 1.00 92.81 126 GLU A O 1
ATOM 999 N N . THR A 1 127 ? 1.088 -8.767 -6.308 1.00 94.81 127 THR A N 1
ATOM 1000 C CA . THR A 1 127 ? 2.419 -8.232 -6.638 1.00 94.81 127 THR A CA 1
ATOM 1001 C C . THR A 1 127 ? 3.456 -8.524 -5.548 1.00 94.81 127 THR A C 1
ATOM 1003 O O . THR A 1 127 ? 4.608 -8.814 -5.864 1.00 94.81 127 THR A O 1
ATOM 1006 N N . TYR A 1 128 ? 3.070 -8.538 -4.267 1.00 93.19 128 TYR A N 1
ATOM 1007 C CA . TYR A 1 128 ? 3.963 -8.902 -3.156 1.00 93.19 128 TYR A CA 1
ATOM 1008 C C . TYR A 1 128 ? 4.578 -10.304 -3.308 1.00 93.19 128 TYR A C 1
ATOM 1010 O O . TYR A 1 128 ? 5.708 -10.540 -2.876 1.00 93.19 128 TYR A O 1
ATOM 1018 N N . LYS A 1 129 ? 3.875 -11.240 -3.963 1.00 91.12 129 LYS A N 1
ATOM 1019 C CA . LYS A 1 129 ? 4.377 -12.603 -4.216 1.00 91.12 129 LYS A CA 1
ATOM 1020 C C . LYS A 1 129 ? 5.562 -12.631 -5.185 1.00 91.12 129 LYS A C 1
ATOM 1022 O O . LYS A 1 129 ? 6.248 -13.651 -5.243 1.00 91.12 129 LYS A O 1
ATOM 1027 N N . PHE A 1 130 ? 5.827 -11.536 -5.902 1.00 92.12 130 PHE A N 1
ATOM 1028 C CA . PHE A 1 130 ? 6.934 -11.372 -6.841 1.00 92.12 130 PHE A CA 1
ATOM 1029 C C . PHE A 1 130 ? 8.022 -10.479 -6.216 1.00 92.12 130 PHE A C 1
ATOM 1031 O O . PHE A 1 130 ? 7.953 -9.250 -6.271 1.00 92.12 130 PHE A O 1
ATOM 1038 N N . PRO A 1 131 ? 9.072 -11.058 -5.596 1.00 89.94 131 PRO A N 1
ATOM 1039 C CA . PRO A 1 131 ? 9.984 -10.290 -4.748 1.00 89.94 131 PRO A CA 1
ATOM 1040 C C . PRO A 1 131 ? 10.845 -9.284 -5.514 1.00 89.94 131 PRO A C 1
ATOM 1042 O O . PRO A 1 131 ? 11.397 -8.371 -4.905 1.00 89.94 131 PRO A O 1
ATOM 1045 N N . TYR A 1 132 ? 11.035 -9.488 -6.819 1.00 89.81 132 TYR A N 1
ATOM 1046 C CA . TYR A 1 132 ? 11.779 -8.559 -7.662 1.00 89.81 132 TYR A CA 1
ATOM 1047 C C . TYR A 1 132 ? 10.973 -7.274 -7.880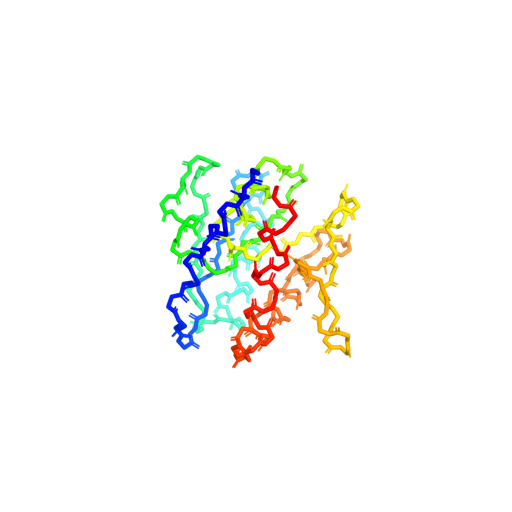 1.00 89.81 132 TYR A C 1
ATOM 1049 O O . TYR A 1 132 ? 11.441 -6.197 -7.508 1.00 89.81 132 TYR A O 1
ATOM 1057 N N . ASP A 1 133 ? 9.730 -7.422 -8.339 1.00 91.44 133 ASP A N 1
ATOM 1058 C CA . ASP A 1 133 ? 8.780 -6.328 -8.547 1.00 91.44 133 ASP A CA 1
ATOM 1059 C C . ASP A 1 133 ? 8.530 -5.563 -7.251 1.00 91.44 133 ASP A C 1
ATOM 1061 O O . ASP A 1 133 ? 8.673 -4.341 -7.192 1.00 91.44 133 ASP A O 1
ATOM 1065 N N . TRP A 1 134 ? 8.275 -6.289 -6.159 1.00 94.06 134 TRP A N 1
ATOM 1066 C CA . TRP A 1 134 ? 8.036 -5.672 -4.859 1.00 94.06 134 TRP A CA 1
ATOM 1067 C C . TRP A 1 134 ? 9.216 -4.817 -4.385 1.00 94.06 134 TRP A C 1
ATOM 1069 O O . TRP A 1 134 ? 9.038 -3.695 -3.905 1.00 94.06 134 TRP A O 1
ATOM 1079 N N . LYS A 1 135 ? 10.451 -5.310 -4.551 1.00 91.31 135 LYS A N 1
ATOM 1080 C CA . LYS A 1 135 ? 11.657 -4.538 -4.212 1.00 91.31 135 LYS A CA 1
ATOM 1081 C C . LYS A 1 135 ? 11.769 -3.267 -5.043 1.00 91.31 135 LYS A C 1
ATOM 1083 O O . LYS A 1 135 ? 12.282 -2.271 -4.533 1.00 91.31 135 LYS A O 1
ATOM 1088 N N . PHE A 1 136 ? 11.333 -3.293 -6.299 1.00 91.81 136 PHE A N 1
ATOM 1089 C CA . PHE A 1 136 ? 11.335 -2.104 -7.138 1.00 91.81 136 PHE A CA 1
ATOM 1090 C C . PHE A 1 136 ? 10.329 -1.063 -6.632 1.00 91.81 136 PHE A C 1
ATOM 1092 O O . PHE A 1 136 ? 10.703 0.095 -6.450 1.00 91.81 136 PHE A O 1
ATOM 1099 N N . ILE A 1 137 ? 9.102 -1.479 -6.303 1.00 94.25 137 ILE A N 1
ATOM 1100 C CA . ILE A 1 137 ? 8.069 -0.588 -5.747 1.00 94.25 137 ILE A CA 1
ATOM 1101 C C . ILE A 1 137 ? 8.551 0.056 -4.445 1.00 94.25 137 ILE A C 1
ATOM 1103 O O . ILE A 1 137 ? 8.482 1.275 -4.296 1.00 94.25 137 ILE A O 1
ATOM 1107 N N . VAL A 1 138 ? 9.111 -0.735 -3.524 1.00 93.12 138 VAL A N 1
ATOM 1108 C CA . VAL A 1 138 ? 9.642 -0.231 -2.245 1.00 93.12 138 VAL A CA 1
ATOM 1109 C C . VAL A 1 138 ? 10.755 0.797 -2.466 1.00 93.12 138 VAL A C 1
ATOM 1111 O O . VAL A 1 138 ? 10.776 1.836 -1.810 1.00 93.12 138 VAL A O 1
ATOM 1114 N N . ARG A 1 139 ? 11.665 0.561 -3.420 1.00 91.44 139 ARG A N 1
ATOM 1115 C CA . ARG A 1 139 ? 12.704 1.543 -3.772 1.00 91.44 139 ARG A CA 1
ATOM 1116 C C . ARG A 1 139 ? 12.100 2.827 -4.337 1.00 91.44 139 ARG A C 1
ATOM 1118 O O . ARG A 1 139 ? 12.574 3.911 -4.007 1.00 91.44 139 ARG A O 1
ATOM 1125 N N . SER A 1 140 ? 11.069 2.713 -5.167 1.00 90.94 140 SER A N 1
ATOM 1126 C CA . SER A 1 140 ? 10.359 3.866 -5.725 1.00 90.94 140 SER A CA 1
ATOM 1127 C C . SER A 1 140 ? 9.658 4.677 -4.634 1.00 90.94 140 SER A C 1
ATOM 1129 O O . SER A 1 140 ? 9.794 5.894 -4.632 1.00 90.94 140 SER A O 1
ATOM 1131 N N . CYS A 1 141 ? 9.037 4.024 -3.643 1.00 87.56 141 CYS A N 1
ATOM 1132 C CA . CYS A 1 141 ? 8.478 4.679 -2.452 1.00 87.56 141 CYS A CA 1
ATOM 1133 C C . CYS A 1 141 ? 9.522 5.557 -1.750 1.00 87.56 141 CYS A C 1
ATOM 1135 O O . CYS A 1 141 ? 9.310 6.742 -1.533 1.00 87.56 141 CYS A O 1
ATOM 1137 N N . THR A 1 142 ? 10.693 4.991 -1.455 1.00 85.12 142 THR A N 1
ATOM 1138 C CA . THR A 1 142 ? 11.748 5.685 -0.695 1.00 85.12 142 THR A CA 1
ATOM 1139 C C . THR A 1 142 ? 12.400 6.845 -1.448 1.00 85.12 142 THR A C 1
ATOM 1141 O O . THR A 1 142 ? 13.027 7.697 -0.835 1.00 85.12 142 THR A O 1
ATOM 1144 N N . LYS A 1 143 ? 12.267 6.897 -2.779 1.00 83.94 143 LYS A N 1
ATOM 1145 C CA . LYS A 1 143 ? 12.711 8.044 -3.588 1.00 83.94 143 LYS A CA 1
ATOM 1146 C C . LYS A 1 143 ? 11.679 9.171 -3.627 1.00 83.94 143 LYS A C 1
ATOM 1148 O O . LYS A 1 143 ? 12.028 10.284 -4.005 1.00 83.94 143 LYS A O 1
ATOM 1153 N N . SER A 1 144 ? 10.429 8.865 -3.293 1.00 77.06 144 SER A N 1
ATOM 1154 C CA . SER A 1 144 ? 9.306 9.803 -3.280 1.00 77.06 144 SER A CA 1
ATOM 1155 C C . SER A 1 144 ? 9.044 10.417 -1.898 1.00 77.06 144 SER A C 1
ATOM 1157 O O . SER A 1 144 ? 8.187 11.292 -1.801 1.00 77.06 144 SER A O 1
ATOM 1159 N N . SER A 1 145 ? 9.751 9.971 -0.846 1.00 63.47 145 SER A N 1
ATOM 1160 C CA . SER A 1 145 ? 9.629 10.482 0.532 1.00 63.47 145 SER A CA 1
ATOM 1161 C C . SER A 1 145 ? 10.162 11.898 0.714 1.00 63.47 145 SER A C 1
ATOM 1163 O O . SER A 1 145 ? 11.277 12.150 0.202 1.00 63.47 145 SER A O 1
#

Secondary structure (DSSP, 8-state):
--------------SS-EEEEEGGGS-HHHHHHHHHHHHHH-TTSEEEE---TT-HHHHHT-SEEEE-S--HHHHHHHHHTTPEEEE---STT--B-BTTTTB-SBEE-SSS-HHHHHHHHHHHHHHHT-HHHHHHHHHHHHHH-

Foldseek 3Di:
DDDDPPPQPPPPQDQAFEEEEACCPPDVVLVVVLVVCCCVVPVVHNYYYDPDLPPLVSLLRGQEYEDLDPDPVSLLSNLLNLRAYEEAPPDPLAFDQDPVVLDGQHHHFHDSDSVSSVVSVVVVRVLSNPVVSSVSNSVSSNVSD

Sequence (145 aa):
MQQADQQVAIKKNTKVPTVLLAAANISENIKSEILDTLEEGLSHLHIKLLKNENDFSSLEKSHIIVLFENDMDLLKKAWSQGVVPITQAFDSSIIDYNPNTESGNSFVYDSKNYWEIFAAIVRACETYKFPYDWKFIVRSCTKSS